Protein AF-A0A916B051-F1 (afdb_monomer)

Solvent-accessible surface area (backbone atoms only — not comparable to full-atom values): 3818 Å² total; per-residue (Å²): 128,59,72,67,60,47,74,70,33,61,68,60,47,50,53,51,53,53,49,49,39,51,52,7,52,51,36,43,51,42,45,76,74,38,45,70,60,46,66,76,40,70,89,52,63,45,68,58,35,33,49,48,24,52,49,48,75,76,35,64,89,71,66,80,90,125

Radius of gyration: 14.19 Å; Cα contacts (8 Å, |Δi|>4): 44; chains: 1; bounding box: 32×23×33 Å

Mean predicted aligned error: 3.83 Å

Foldseek 3Di:
DDLVVCVPPPVNVVVVLVVLLVQLVVLVCCCVVPVVVCVVCVVDVSVVSVVSNVCCVVPVVPDDSD

pLDDT: mean 91.34, std 9.69, range [57.47, 98.31]

Sequence (66 aa):
MDKDNFLEDKRTQQAVIMSLIIIGEAATKVMDGYTDFSQAHPEVPWHNMRGMRNRIAHGYFDINLG

Secondary structure (DSSP, 8-state):
--HHHHHH-HHHHHHHHHHHHHHHHHHHHHHHH-HHHHHH-TTS-HHHHHHHHHHHHH-TTS----

Structure (mmCIF, N/CA/C/O backbone):
data_AF-A0A916B051-F1
#
_entry.id   AF-A0A916B051-F1
#
loop_
_atom_site.group_PDB
_atom_site.id
_atom_site.type_symbol
_atom_site.label_atom_id
_atom_site.label_alt_id
_atom_site.label_comp_id
_atom_site.label_asym_id
_atom_site.label_entity_id
_atom_site.label_seq_id
_atom_site.pdbx_PDB_ins_code
_atom_site.Cartn_x
_atom_site.Cartn_y
_atom_site.Cartn_z
_atom_site.occupancy
_atom_site.B_iso_or_equiv
_atom_site.auth_seq_id
_atom_site.auth_comp_id
_atom_site.auth_asym_id
_atom_site.auth_atom_id
_atom_site.pdbx_PDB_model_num
ATOM 1 N N . MET A 1 1 ? -10.267 -10.555 15.973 1.00 80.81 1 MET A N 1
ATOM 2 C CA . MET A 1 1 ? -10.905 -9.228 15.961 1.00 80.81 1 MET A CA 1
ATOM 3 C C . MET A 1 1 ? -11.863 -9.222 14.789 1.00 80.81 1 MET A C 1
ATOM 5 O O . MET A 1 1 ? -11.433 -9.546 13.689 1.00 80.81 1 MET A O 1
ATOM 9 N N . ASP A 1 2 ? -13.144 -8.993 15.043 1.00 94.62 2 ASP A N 1
ATOM 10 C CA . ASP A 1 2 ? -14.143 -8.760 13.994 1.00 94.62 2 ASP A CA 1
ATOM 11 C C . ASP A 1 2 ? -14.132 -7.276 13.567 1.00 94.62 2 ASP A C 1
ATOM 13 O O . ASP A 1 2 ? -13.320 -6.490 14.066 1.00 94.62 2 ASP A O 1
ATOM 17 N N . LYS A 1 3 ? -14.988 -6.901 12.605 1.00 91.69 3 LYS A N 1
ATOM 18 C CA . LYS A 1 3 ? -15.040 -5.531 12.064 1.00 91.69 3 LYS A CA 1
ATOM 19 C C . LYS A 1 3 ? -15.319 -4.506 13.167 1.00 91.69 3 LYS A C 1
ATOM 21 O O . LYS A 1 3 ? -14.620 -3.501 13.229 1.00 91.69 3 LYS A O 1
ATOM 26 N N . ASP A 1 4 ? -16.292 -4.770 14.031 1.00 94.69 4 ASP A N 1
ATOM 27 C CA . ASP A 1 4 ? -16.727 -3.813 15.051 1.00 94.69 4 ASP A CA 1
ATOM 28 C C . ASP A 1 4 ? -15.619 -3.573 16.084 1.00 94.69 4 ASP A C 1
ATOM 30 O O . ASP A 1 4 ? -15.254 -2.428 16.348 1.00 94.69 4 ASP A O 1
ATOM 34 N N . ASN A 1 5 ? -14.962 -4.641 16.548 1.00 95.44 5 ASN A N 1
ATOM 35 C CA . ASN A 1 5 ? -13.807 -4.519 17.436 1.00 95.44 5 ASN A CA 1
ATOM 36 C C . ASN A 1 5 ? -12.638 -3.757 16.779 1.00 95.44 5 ASN A C 1
ATOM 38 O O . ASN A 1 5 ? -11.914 -3.031 17.458 1.00 95.44 5 ASN A O 1
ATOM 42 N N . PHE A 1 6 ? -12.434 -3.894 15.463 1.00 93.62 6 PHE A N 1
ATOM 43 C CA . PHE A 1 6 ? -11.416 -3.119 14.744 1.00 93.62 6 PHE A CA 1
ATOM 44 C C . PHE A 1 6 ? -11.779 -1.636 14.641 1.00 93.62 6 PHE A C 1
ATOM 46 O O . PHE A 1 6 ? -10.901 -0.786 14.782 1.00 93.62 6 PHE A O 1
ATOM 53 N N . LEU A 1 7 ? -13.055 -1.312 14.416 1.00 92.00 7 LEU A N 1
ATOM 54 C CA . LEU A 1 7 ? -13.545 0.066 14.313 1.00 92.00 7 LEU A CA 1
ATOM 55 C C . LEU A 1 7 ? -13.440 0.846 15.632 1.00 92.00 7 LEU A C 1
ATOM 57 O O . LEU A 1 7 ? -13.275 2.068 15.610 1.00 92.00 7 LEU A O 1
ATOM 61 N N . GLU A 1 8 ? -13.465 0.155 16.768 1.00 94.75 8 GLU A N 1
ATOM 62 C CA . GLU A 1 8 ? -13.289 0.766 18.088 1.00 94.75 8 GLU A CA 1
ATOM 63 C C . GLU A 1 8 ? -11.811 0.865 18.518 1.00 94.75 8 GLU A C 1
ATOM 65 O O . GLU A 1 8 ? -11.438 1.766 19.278 1.00 94.75 8 GLU A O 1
ATOM 70 N N . ASP A 1 9 ? -10.929 0.004 17.995 1.00 95.69 9 ASP A N 1
ATOM 71 C CA . ASP A 1 9 ? -9.503 -0.006 18.338 1.00 95.69 9 ASP A CA 1
ATOM 72 C C . ASP A 1 9 ? -8.664 0.953 17.472 1.00 95.69 9 ASP A C 1
ATOM 74 O O . ASP A 1 9 ? -7.994 0.578 16.502 1.00 95.69 9 ASP A O 1
ATOM 78 N N . LYS A 1 10 ? -8.620 2.221 17.895 1.00 92.00 10 LYS A N 1
ATOM 79 C CA . LYS A 1 10 ? -7.809 3.272 17.254 1.00 92.00 10 LYS A CA 1
ATOM 80 C C . LYS A 1 10 ? -6.317 2.946 17.176 1.00 92.00 10 LYS A C 1
ATOM 82 O O . LYS A 1 10 ? -5.655 3.378 16.232 1.00 92.00 10 LYS A O 1
ATOM 87 N N . ARG A 1 11 ? -5.759 2.214 18.147 1.00 94.94 11 ARG A N 1
ATOM 88 C CA . ARG A 1 11 ? -4.328 1.868 18.146 1.00 94.94 11 ARG A CA 1
ATOM 89 C C . ARG A 1 11 ? -4.037 0.902 17.006 1.00 94.94 11 ARG A C 1
ATOM 91 O O . ARG A 1 11 ? -3.072 1.099 16.267 1.00 94.94 11 ARG A O 1
ATOM 98 N N . THR A 1 12 ? -4.876 -0.118 16.856 1.00 94.94 12 THR A N 1
ATOM 99 C CA . THR A 1 12 ? -4.739 -1.096 15.776 1.00 94.94 12 THR A CA 1
ATOM 100 C C . THR A 1 12 ? -4.972 -0.442 14.414 1.00 94.94 12 THR A C 1
ATOM 102 O O . THR A 1 12 ? -4.183 -0.668 13.498 1.00 94.94 12 THR A O 1
ATOM 105 N N . GLN A 1 13 ? -5.949 0.461 14.287 1.00 92.88 13 GLN A N 1
ATOM 106 C CA . GLN A 1 13 ? -6.143 1.250 13.062 1.00 92.88 13 GLN A CA 1
ATOM 107 C C . GLN A 1 13 ? -4.900 2.063 12.689 1.00 92.88 13 GLN A C 1
ATOM 109 O O . GLN A 1 13 ? -4.429 1.984 11.556 1.00 92.88 13 GLN A O 1
ATOM 114 N N . GLN A 1 14 ? -4.327 2.806 13.640 1.00 91.50 14 GLN A N 1
ATOM 115 C CA . GLN A 1 14 ? -3.115 3.595 13.404 1.00 91.50 14 GLN A CA 1
ATOM 116 C C . GLN A 1 14 ? -1.933 2.714 12.987 1.00 91.50 14 GLN A C 1
ATOM 118 O O . GLN A 1 14 ? -1.212 3.057 12.051 1.00 91.50 14 GLN A O 1
ATOM 123 N N . ALA A 1 15 ? -1.753 1.559 13.632 1.00 94.62 15 ALA A N 1
ATOM 124 C CA . ALA A 1 15 ? -0.702 0.611 13.273 1.00 94.62 15 ALA A CA 1
ATOM 125 C C . ALA A 1 15 ? -0.876 0.068 11.842 1.00 94.62 15 ALA A C 1
ATOM 127 O O . ALA A 1 15 ? 0.096 -0.010 11.084 1.00 94.62 15 ALA A O 1
ATOM 128 N N . VAL A 1 16 ? -2.110 -0.257 11.446 1.00 93.44 16 VAL A N 1
ATOM 129 C CA . VAL A 1 16 ? -2.430 -0.698 10.082 1.00 93.44 16 VAL A CA 1
ATOM 130 C C . VAL A 1 16 ? -2.171 0.422 9.076 1.00 93.44 16 VAL A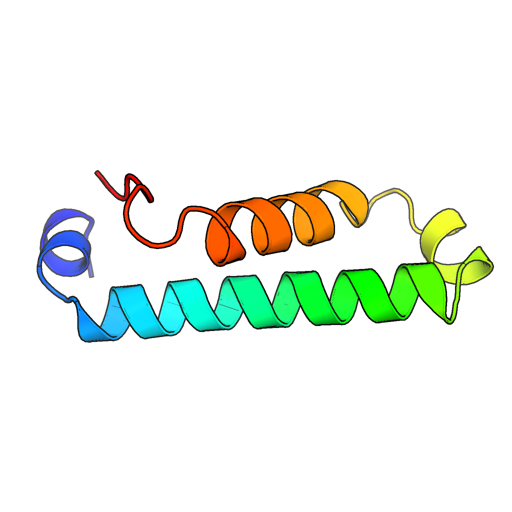 C 1
ATOM 132 O O . VAL A 1 16 ? -1.469 0.197 8.093 1.00 93.44 16 VAL A O 1
ATOM 135 N N . ILE A 1 17 ? -2.652 1.642 9.334 1.00 91.88 17 ILE A N 1
ATOM 136 C CA . ILE A 1 17 ? -2.442 2.794 8.445 1.00 91.88 17 ILE A CA 1
ATOM 137 C C . ILE A 1 17 ? -0.945 3.069 8.255 1.00 91.88 17 ILE A C 1
ATOM 139 O O . ILE A 1 17 ? -0.487 3.218 7.122 1.00 91.88 17 ILE A O 1
ATOM 143 N N . MET A 1 18 ? -0.159 3.064 9.334 1.00 93.69 18 MET A N 1
ATOM 144 C CA . MET A 1 18 ? 1.295 3.232 9.250 1.00 93.69 18 MET A CA 1
ATOM 145 C C . MET A 1 18 ? 1.959 2.126 8.429 1.00 93.69 18 MET A C 1
ATOM 147 O O . MET A 1 18 ? 2.841 2.408 7.619 1.00 93.69 18 MET A O 1
ATOM 151 N N . SER A 1 19 ? 1.506 0.882 8.582 1.00 95.44 19 SER A N 1
ATOM 152 C CA . SER A 1 19 ? 2.010 -0.242 7.787 1.00 95.44 19 SER A CA 1
ATOM 153 C C . SER A 1 19 ? 1.741 -0.036 6.292 1.00 95.44 19 SER A C 1
ATOM 155 O O . SER A 1 19 ? 2.634 -0.248 5.472 1.00 95.44 19 SER A O 1
ATOM 157 N N . LEU A 1 20 ? 0.554 0.460 5.925 1.00 94.19 20 LEU A N 1
ATOM 158 C CA . LEU A 1 20 ? 0.208 0.780 4.534 1.00 94.19 20 LEU A CA 1
ATOM 159 C C . LEU A 1 20 ? 1.073 1.914 3.960 1.00 94.19 20 LEU A C 1
ATOM 161 O O . LEU A 1 20 ? 1.507 1.828 2.810 1.00 94.19 20 LEU A O 1
ATOM 165 N N . ILE A 1 21 ? 1.373 2.948 4.755 1.00 93.75 21 ILE A N 1
ATOM 166 C CA . ILE A 1 21 ? 2.295 4.025 4.354 1.00 93.75 21 ILE A CA 1
ATOM 167 C C . ILE A 1 21 ? 3.685 3.456 4.065 1.00 93.75 21 ILE A C 1
ATOM 169 O O . ILE A 1 21 ? 4.262 3.762 3.022 1.00 93.75 21 ILE A O 1
ATOM 173 N N . ILE A 1 22 ? 4.211 2.611 4.958 1.00 96.06 22 ILE A N 1
ATOM 174 C CA . ILE A 1 22 ? 5.538 1.997 4.810 1.00 96.06 22 ILE A CA 1
ATOM 175 C C . ILE A 1 22 ? 5.604 1.152 3.535 1.00 96.06 22 ILE A C 1
ATOM 177 O O . ILE A 1 22 ? 6.568 1.267 2.779 1.00 96.06 22 ILE A O 1
ATOM 181 N N . ILE A 1 23 ? 4.570 0.351 3.263 1.00 96.94 23 ILE A N 1
ATOM 182 C CA . ILE A 1 23 ? 4.483 -0.461 2.042 1.00 96.94 23 ILE A CA 1
ATOM 183 C C . ILE A 1 23 ? 4.523 0.428 0.793 1.00 96.94 23 ILE A C 1
ATOM 185 O O . ILE A 1 23 ? 5.301 0.165 -0.124 1.00 96.94 23 ILE A O 1
ATOM 189 N N . GLY A 1 24 ? 3.730 1.501 0.749 1.00 96.75 24 GLY A N 1
ATOM 190 C CA . GLY A 1 24 ? 3.716 2.391 -0.414 1.00 96.75 24 GLY A CA 1
ATOM 191 C C . GLY A 1 24 ? 5.006 3.198 -0.592 1.00 96.75 24 GLY A C 1
ATOM 192 O O . GLY A 1 24 ? 5.432 3.432 -1.724 1.00 96.75 24 GLY A O 1
ATOM 193 N N . GLU A 1 25 ? 5.672 3.574 0.499 1.00 97.44 25 GLU A N 1
ATOM 194 C CA . GLU A 1 25 ? 6.992 4.210 0.457 1.00 97.44 25 GLU A CA 1
ATOM 195 C C . GLU A 1 25 ? 8.059 3.240 -0.078 1.00 97.44 25 GLU A C 1
ATOM 197 O O . GLU A 1 25 ? 8.848 3.603 -0.950 1.00 97.44 25 GLU A O 1
ATOM 202 N N . ALA A 1 26 ? 8.049 1.984 0.380 1.00 97.38 26 ALA A N 1
ATOM 203 C CA . ALA A 1 26 ? 8.945 0.947 -0.124 1.00 97.38 26 ALA A CA 1
ATOM 204 C C . ALA A 1 26 ? 8.715 0.681 -1.619 1.00 97.38 26 ALA A C 1
ATOM 206 O O . ALA A 1 26 ? 9.669 0.690 -2.394 1.00 97.38 26 ALA A O 1
ATOM 207 N N . ALA A 1 27 ? 7.456 0.530 -2.041 1.00 97.88 27 ALA A N 1
ATOM 208 C CA . ALA A 1 27 ? 7.093 0.360 -3.44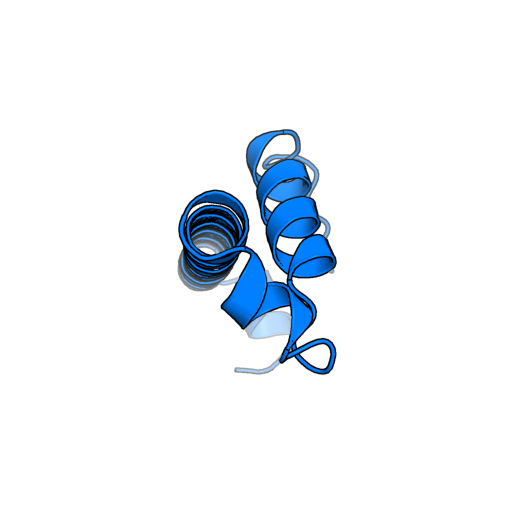7 1.00 97.88 27 ALA A CA 1
ATOM 209 C C . ALA A 1 27 ? 7.587 1.525 -4.320 1.00 97.88 27 ALA A C 1
ATOM 211 O O . ALA A 1 27 ? 8.125 1.304 -5.402 1.00 97.88 27 ALA A O 1
ATOM 212 N N . THR A 1 28 ? 7.460 2.761 -3.827 1.00 97.31 28 THR A N 1
ATOM 213 C CA . THR A 1 28 ? 7.950 3.961 -4.522 1.00 97.31 28 THR A CA 1
ATOM 214 C C . THR A 1 28 ? 9.464 3.913 -4.705 1.00 97.31 28 THR A C 1
ATOM 216 O O . THR A 1 28 ? 9.948 4.096 -5.818 1.00 97.31 28 THR A O 1
ATOM 219 N N . LYS A 1 29 ? 10.216 3.574 -3.651 1.00 97.88 29 LYS A N 1
ATOM 220 C CA . LYS A 1 29 ? 11.680 3.443 -3.728 1.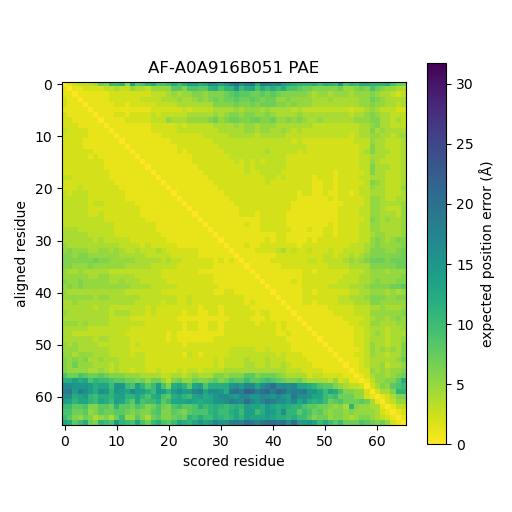00 97.88 29 LYS A CA 1
ATOM 221 C C . LYS A 1 29 ? 12.126 2.349 -4.695 1.00 97.88 29 LYS A C 1
ATOM 223 O O . LYS A 1 29 ? 13.126 2.536 -5.381 1.00 97.88 29 LYS A O 1
ATOM 228 N N . VAL A 1 30 ? 11.404 1.228 -4.766 1.00 98.00 30 VAL A N 1
ATOM 229 C CA . VAL A 1 30 ? 11.703 0.169 -5.743 1.00 98.00 30 VAL A CA 1
ATOM 230 C C . VAL A 1 30 ? 11.460 0.664 -7.164 1.00 98.00 30 VAL A C 1
ATOM 232 O O . VAL A 1 30 ? 12.342 0.523 -7.999 1.00 98.00 30 VAL A O 1
ATOM 235 N N . MET A 1 31 ? 10.313 1.287 -7.442 1.00 97.62 31 MET A N 1
ATOM 236 C CA . MET A 1 31 ? 10.024 1.821 -8.777 1.00 97.62 31 MET A CA 1
ATOM 237 C C . MET A 1 31 ? 11.043 2.876 -9.230 1.00 97.62 31 MET A C 1
ATOM 239 O O . MET A 1 31 ? 11.458 2.871 -10.390 1.00 97.62 31 MET A O 1
ATOM 243 N N . ASP A 1 32 ? 11.427 3.777 -8.322 1.00 97.38 32 ASP A N 1
ATOM 244 C CA . ASP A 1 32 ? 12.293 4.917 -8.634 1.00 97.38 32 ASP A CA 1
ATOM 245 C C . ASP A 1 32 ? 13.779 4.502 -8.705 1.00 97.38 32 ASP A C 1
ATOM 247 O O . ASP A 1 32 ? 14.535 5.056 -9.499 1.00 97.38 32 ASP A O 1
ATOM 251 N N . GLY A 1 33 ? 14.210 3.531 -7.888 1.00 98.06 33 GLY A N 1
ATOM 252 C CA . GLY A 1 33 ? 15.606 3.075 -7.816 1.00 98.06 33 GLY A CA 1
ATOM 253 C C . GLY A 1 33 ? 15.928 1.825 -8.642 1.00 98.06 33 GLY A C 1
ATOM 254 O O . GLY A 1 33 ? 17.087 1.604 -8.983 1.00 98.06 33 GLY A O 1
ATOM 255 N N . TYR A 1 34 ? 14.922 1.010 -8.961 1.00 97.62 34 TYR A N 1
ATOM 256 C CA . TYR A 1 34 ? 15.051 -0.278 -9.651 1.00 97.62 34 TYR A CA 1
ATOM 257 C C . TYR A 1 34 ? 13.943 -0.435 -10.701 1.00 97.62 34 TYR A C 1
ATOM 259 O O . TYR A 1 34 ? 13.173 -1.400 -10.693 1.00 97.62 34 TYR A O 1
ATOM 267 N N . THR A 1 35 ? 13.843 0.535 -11.611 1.00 96.56 35 THR A N 1
ATOM 268 C CA . THR A 1 35 ? 12.771 0.604 -12.612 1.00 96.56 35 THR A CA 1
ATOM 269 C C . THR A 1 35 ? 12.633 -0.684 -13.428 1.00 96.56 35 THR A C 1
ATOM 271 O O . THR A 1 35 ? 11.524 -1.214 -13.499 1.00 96.56 35 THR A O 1
ATOM 274 N N . ASP A 1 36 ? 13.730 -1.246 -13.945 1.00 98.12 36 ASP A N 1
ATOM 275 C CA . ASP A 1 36 ? 13.699 -2.484 -14.743 1.00 98.12 36 ASP A CA 1
ATOM 276 C C . ASP A 1 36 ? 13.091 -3.663 -13.967 1.00 98.12 36 ASP A C 1
ATOM 278 O O . ASP A 1 36 ? 12.289 -4.420 -14.508 1.00 98.12 36 ASP A O 1
ATOM 282 N N . PHE A 1 37 ? 13.405 -3.783 -12.671 1.00 98.06 37 PHE A N 1
ATOM 283 C CA . PHE A 1 37 ? 12.828 -4.814 -11.807 1.00 98.06 37 PHE A CA 1
ATOM 284 C C . PHE A 1 37 ? 11.320 -4.612 -11.642 1.00 98.06 37 PHE A C 1
ATOM 286 O O . PHE A 1 37 ? 10.541 -5.545 -11.815 1.00 98.06 37 PHE A O 1
ATOM 293 N N . SER A 1 38 ? 10.885 -3.383 -11.350 1.00 97.69 38 SER A N 1
ATOM 294 C CA . SER A 1 38 ? 9.455 -3.099 -11.191 1.00 97.69 38 SER A CA 1
ATOM 295 C C . SER A 1 38 ? 8.654 -3.345 -12.478 1.00 97.69 38 SER A C 1
ATOM 297 O O . SER A 1 38 ? 7.520 -3.812 -12.408 1.00 97.69 38 SER A O 1
ATOM 299 N N . GLN A 1 39 ? 9.249 -3.096 -13.652 1.00 96.75 39 GLN A N 1
ATOM 300 C CA . GLN A 1 39 ? 8.627 -3.369 -14.951 1.00 96.75 39 GLN A CA 1
ATOM 301 C C . GLN A 1 39 ? 8.592 -4.862 -15.287 1.00 96.75 39 GLN A C 1
ATOM 303 O O . GLN A 1 39 ? 7.633 -5.322 -15.903 1.00 96.75 39 GLN A O 1
ATOM 308 N N . ALA A 1 40 ? 9.609 -5.620 -14.869 1.00 98.31 40 ALA A N 1
ATOM 309 C CA . ALA A 1 40 ? 9.654 -7.071 -15.030 1.00 98.31 40 ALA A CA 1
ATOM 310 C C . ALA A 1 40 ? 8.6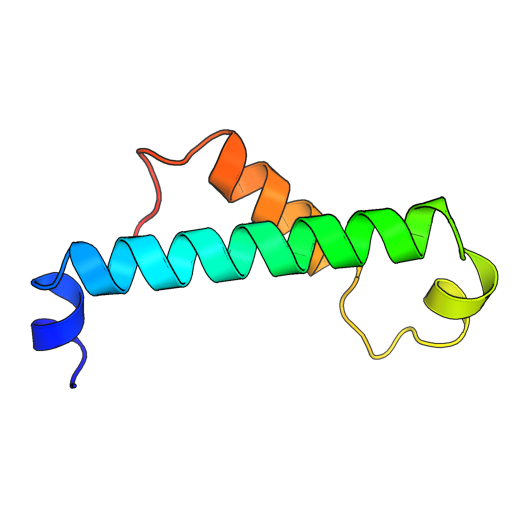46 -7.813 -14.131 1.00 98.31 40 ALA A C 1
ATOM 312 O O . ALA A 1 40 ? 8.318 -8.961 -14.424 1.00 98.31 40 ALA A O 1
ATOM 313 N N . HIS A 1 41 ? 8.137 -7.155 -13.083 1.00 97.88 41 HIS A N 1
ATOM 314 C CA . HIS A 1 41 ? 7.172 -7.699 -12.123 1.00 97.88 41 HIS A CA 1
ATOM 315 C C . HIS A 1 41 ? 5.833 -6.934 -12.126 1.00 97.88 41 HIS A C 1
ATOM 317 O O . HIS A 1 41 ? 5.475 -6.313 -11.117 1.00 97.88 41 HIS A O 1
ATOM 323 N N . PRO A 1 42 ? 5.077 -6.928 -13.242 1.00 96.81 42 PRO A N 1
ATOM 324 C CA . PRO A 1 42 ? 3.813 -6.196 -13.353 1.00 96.81 42 PRO A CA 1
ATOM 325 C C . PRO A 1 42 ? 2.671 -6.802 -12.520 1.00 96.81 42 PRO A C 1
ATOM 327 O O . PRO A 1 42 ? 1.657 -6.142 -12.298 1.00 96.81 42 PRO A O 1
ATOM 330 N N . GLU A 1 43 ? 2.809 -8.045 -12.052 1.00 98.12 43 GLU A N 1
ATOM 331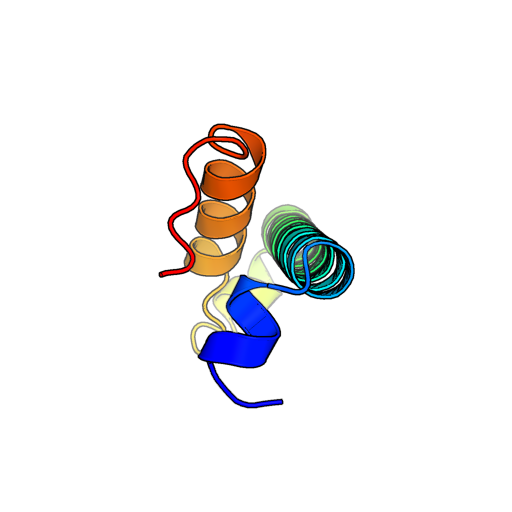 C CA . GLU A 1 43 ? 1.873 -8.699 -11.134 1.00 98.12 43 GLU A CA 1
ATOM 332 C C . GLU A 1 43 ? 1.818 -8.016 -9.763 1.00 98.12 43 GLU A C 1
ATOM 334 O O . GLU A 1 43 ? 0.812 -8.106 -9.054 1.00 98.12 43 GLU A O 1
ATOM 339 N N . VAL A 1 44 ? 2.889 -7.313 -9.388 1.00 97.69 44 VAL A N 1
ATOM 340 C CA . VAL A 1 44 ? 2.929 -6.528 -8.161 1.00 97.69 44 VAL A CA 1
ATOM 341 C C . VAL A 1 44 ? 2.304 -5.155 -8.439 1.00 97.69 44 VAL A C 1
ATOM 343 O O . VAL A 1 44 ? 2.725 -4.447 -9.355 1.00 97.69 44 VAL A O 1
ATOM 346 N N . PRO A 1 45 ? 1.316 -4.705 -7.645 1.00 97.12 45 PRO A N 1
ATOM 347 C CA . PRO A 1 45 ? 0.556 -3.491 -7.937 1.00 97.12 45 PRO A CA 1
ATOM 348 C C . PRO A 1 45 ? 1.296 -2.218 -7.479 1.00 97.12 45 PRO A C 1
ATOM 350 O O . PRO A 1 45 ? 0.794 -1.447 -6.656 1.00 97.12 45 PRO A O 1
ATOM 353 N N . TRP A 1 46 ? 2.502 -1.983 -8.002 1.00 97.69 46 TRP A N 1
ATOM 354 C CA . TRP A 1 46 ? 3.420 -0.921 -7.569 1.00 97.69 46 TRP A CA 1
ATOM 355 C C . TRP A 1 46 ? 2.775 0.469 -7.526 1.00 97.69 46 TRP A C 1
ATOM 357 O O . TRP A 1 46 ? 2.841 1.173 -6.514 1.00 97.69 46 TRP A O 1
ATOM 367 N N . HIS A 1 47 ? 2.097 0.854 -8.609 1.00 95.69 47 HIS A N 1
ATOM 368 C CA . HIS A 1 47 ? 1.453 2.163 -8.723 1.00 95.69 47 HIS A CA 1
ATOM 369 C C . HIS A 1 47 ? 0.272 2.324 -7.764 1.00 95.69 47 HIS A C 1
ATOM 371 O O . HIS A 1 47 ? 0.080 3.412 -7.222 1.00 95.69 47 HIS A O 1
ATOM 377 N N . ASN A 1 48 ? -0.468 1.248 -7.480 1.00 96.31 48 ASN A N 1
ATOM 378 C CA . ASN A 1 48 ? -1.553 1.288 -6.499 1.00 96.31 48 ASN A CA 1
ATOM 379 C C . ASN A 1 48 ? -0.993 1.486 -5.088 1.00 96.31 48 ASN A C 1
ATOM 381 O O . ASN A 1 48 ? -1.546 2.272 -4.326 1.00 96.31 48 ASN A O 1
ATOM 385 N N . MET A 1 49 ? 0.128 0.837 -4.749 1.00 96.81 49 MET A N 1
ATOM 386 C CA . MET A 1 49 ? 0.790 1.021 -3.452 1.00 96.81 49 MET A CA 1
ATOM 387 C C . MET A 1 49 ? 1.318 2.453 -3.280 1.00 96.81 49 MET A C 1
ATOM 389 O O . MET A 1 49 ? 1.072 3.080 -2.247 1.00 96.81 49 MET A O 1
ATOM 393 N N . ARG A 1 50 ? 1.963 3.018 -4.312 1.00 95.12 50 ARG A N 1
ATOM 394 C CA . ARG A 1 50 ? 2.381 4.434 -4.330 1.00 95.12 50 ARG A CA 1
ATOM 395 C C . ARG A 1 50 ? 1.182 5.381 -4.204 1.00 95.12 50 ARG A C 1
ATOM 397 O O . ARG A 1 50 ? 1.204 6.310 -3.397 1.00 95.12 50 ARG A O 1
ATOM 404 N N . GLY A 1 51 ? 0.117 5.12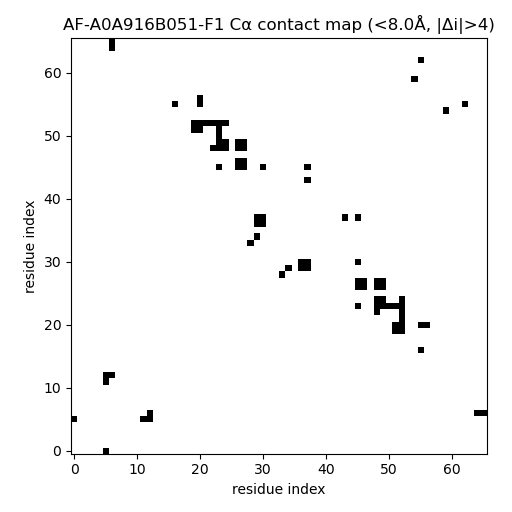9 -4.966 1.00 92.94 51 GLY A N 1
ATOM 405 C CA . GLY A 1 51 ? -1.119 5.913 -4.938 1.00 92.94 51 GLY A CA 1
ATOM 406 C C . GLY A 1 51 ? -1.824 5.868 -3.580 1.00 92.94 51 GLY A C 1
ATOM 407 O O . GLY A 1 51 ? -2.242 6.905 -3.068 1.00 92.94 51 GLY A O 1
ATOM 408 N N . MET A 1 52 ? -1.884 4.692 -2.953 1.00 92.44 52 MET A N 1
ATOM 409 C CA . MET A 1 52 ? -2.436 4.500 -1.613 1.00 92.44 52 MET A CA 1
ATOM 410 C C . MET A 1 52 ? -1.666 5.3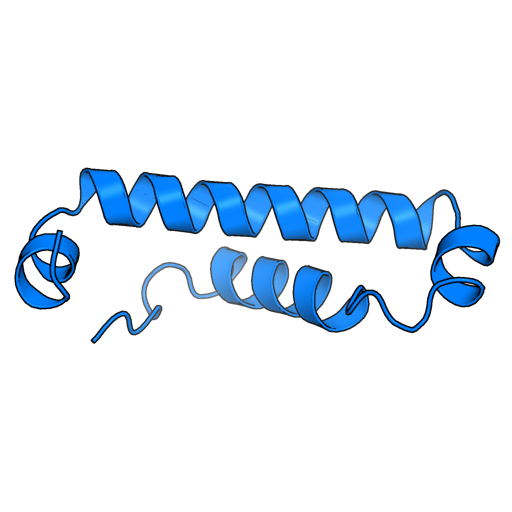16 -0.574 1.00 92.44 52 MET A C 1
ATOM 412 O O . MET A 1 52 ? -2.285 6.058 0.186 1.00 92.44 52 MET A O 1
ATOM 416 N N . ARG A 1 53 ? -0.327 5.247 -0.571 1.00 93.19 53 ARG A N 1
ATOM 417 C CA . ARG A 1 53 ? 0.503 6.067 0.326 1.00 93.19 53 ARG A CA 1
ATOM 418 C C . ARG A 1 53 ? 0.238 7.552 0.128 1.00 93.19 53 ARG A C 1
ATOM 420 O O . ARG A 1 53 ? 0.093 8.267 1.113 1.00 93.19 53 ARG A O 1
ATOM 427 N N . ASN A 1 54 ? 0.117 8.016 -1.115 1.00 89.69 54 ASN A N 1
ATOM 428 C CA . ASN A 1 54 ? -0.196 9.419 -1.389 1.00 89.69 54 ASN A CA 1
ATOM 429 C C . ASN A 1 54 ? -1.581 9.809 -0.858 1.00 89.69 54 ASN A C 1
ATOM 431 O O . ASN A 1 54 ? -1.714 10.844 -0.211 1.00 89.69 54 ASN A O 1
ATOM 435 N N . ARG A 1 55 ? -2.600 8.967 -1.059 1.00 88.19 55 ARG A N 1
ATOM 436 C CA . ARG A 1 55 ? -3.952 9.216 -0.541 1.00 88.19 55 ARG A CA 1
ATOM 437 C C . ARG A 1 55 ? -3.979 9.268 0.986 1.00 88.19 55 ARG A C 1
ATOM 439 O O . ARG A 1 55 ? -4.583 10.176 1.544 1.00 88.19 55 ARG A O 1
ATOM 446 N N . ILE A 1 56 ? -3.306 8.333 1.653 1.00 88.12 56 ILE A N 1
ATOM 447 C CA . ILE A 1 56 ? -3.229 8.281 3.118 1.00 88.12 56 ILE A CA 1
ATOM 448 C C . ILE A 1 56 ? -2.451 9.483 3.665 1.00 88.12 56 ILE A C 1
ATOM 450 O O . ILE A 1 56 ? -2.889 10.101 4.628 1.00 88.12 56 ILE A O 1
ATOM 454 N N . ALA A 1 57 ? -1.327 9.851 3.046 1.00 80.81 57 ALA A N 1
ATOM 455 C CA . ALA A 1 57 ? -0.507 10.975 3.494 1.00 80.81 57 ALA A CA 1
ATOM 456 C C . ALA A 1 57 ? -1.209 12.335 3.322 1.00 80.81 57 ALA A C 1
ATOM 458 O O . ALA A 1 57 ? -1.030 13.219 4.155 1.00 80.81 57 ALA A O 1
ATOM 459 N N . HIS A 1 58 ? -2.009 12.507 2.263 1.00 77.38 58 HIS A N 1
ATOM 460 C CA . HIS A 1 58 ? -2.707 13.766 1.974 1.00 77.38 58 HIS A CA 1
ATOM 461 C C . HIS A 1 58 ? -4.132 13.846 2.546 1.00 77.38 58 HIS A C 1
ATOM 463 O O . HIS A 1 58 ? -4.657 14.945 2.679 1.00 77.38 58 HIS A O 1
ATOM 46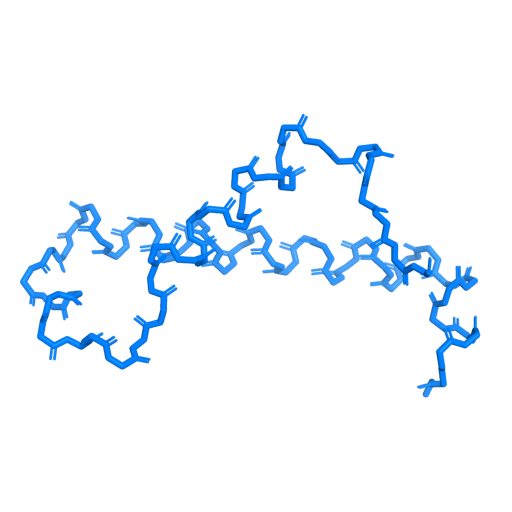9 N N . GLY A 1 59 ? -4.744 12.714 2.903 1.00 69.62 59 GLY A N 1
ATOM 470 C CA . GLY A 1 59 ? -6.122 12.623 3.393 1.00 69.62 59 GLY A CA 1
ATOM 471 C C . GLY A 1 59 ? -6.256 11.825 4.687 1.00 69.62 59 GLY A C 1
ATOM 472 O O . GLY A 1 59 ? -7.279 11.180 4.882 1.00 69.62 59 GLY A O 1
ATOM 473 N N . TYR A 1 60 ? -5.235 11.831 5.557 1.00 61.03 60 TYR A N 1
ATOM 474 C CA . TYR A 1 60 ? -5.191 11.027 6.794 1.00 61.03 60 TYR A CA 1
ATOM 475 C C . TYR A 1 60 ? -6.435 11.197 7.688 1.00 61.03 60 TYR A C 1
ATOM 477 O O . TYR A 1 60 ? -6.829 10.258 8.373 1.00 61.03 60 TYR A O 1
ATOM 485 N N . PHE A 1 61 ? -7.084 12.366 7.652 1.00 57.47 61 PHE A N 1
ATOM 486 C CA . PHE A 1 61 ? -8.316 12.643 8.401 1.00 57.47 61 PHE A CA 1
ATOM 487 C C . PHE A 1 61 ? -9.599 12.118 7.732 1.00 57.47 61 PHE A C 1
ATOM 489 O O . PHE A 1 61 ? -10.593 11.926 8.423 1.00 57.47 61 PHE A O 1
ATOM 496 N N . ASP A 1 62 ? -9.566 11.834 6.427 1.00 65.62 62 ASP A N 1
ATOM 497 C CA . ASP A 1 62 ? -10.725 11.434 5.610 1.00 65.62 62 ASP A CA 1
ATOM 498 C C . ASP A 1 62 ? -10.706 9.939 5.242 1.00 65.62 62 ASP A C 1
ATOM 500 O O . ASP A 1 62 ? -11.413 9.486 4.333 1.00 65.62 62 ASP A O 1
ATOM 504 N N . ILE A 1 63 ? -9.871 9.140 5.915 1.00 74.94 63 ILE A N 1
ATOM 505 C CA . ILE A 1 63 ? -9.842 7.692 5.701 1.00 74.94 63 ILE A CA 1
ATOM 506 C C . ILE A 1 63 ? -11.116 7.094 6.293 1.00 74.94 63 ILE A C 1
ATOM 508 O O . ILE A 1 63 ? -11.258 6.951 7.505 1.00 74.94 63 ILE A O 1
ATOM 512 N N . ASN A 1 64 ? -12.036 6.707 5.414 1.00 77.38 64 ASN A N 1
ATOM 513 C CA . ASN A 1 64 ? -13.175 5.891 5.794 1.00 77.38 64 ASN A CA 1
ATOM 514 C C . ASN A 1 64 ? -12.691 4.449 6.066 1.00 77.38 64 ASN A C 1
ATOM 516 O O . ASN A 1 64 ? -12.161 3.786 5.172 1.00 77.38 64 ASN A O 1
ATOM 520 N N . LEU A 1 65 ? -12.874 3.988 7.307 1.00 76.56 65 LEU A N 1
ATOM 521 C CA . LEU A 1 65 ? -12.591 2.617 7.751 1.00 76.56 65 LEU A CA 1
ATOM 522 C C . LEU A 1 65 ? -13.864 1.757 7.904 1.00 76.56 65 LEU A C 1
ATOM 524 O O . LEU A 1 65 ? -13.750 0.576 8.235 1.00 76.56 65 LEU A O 1
ATO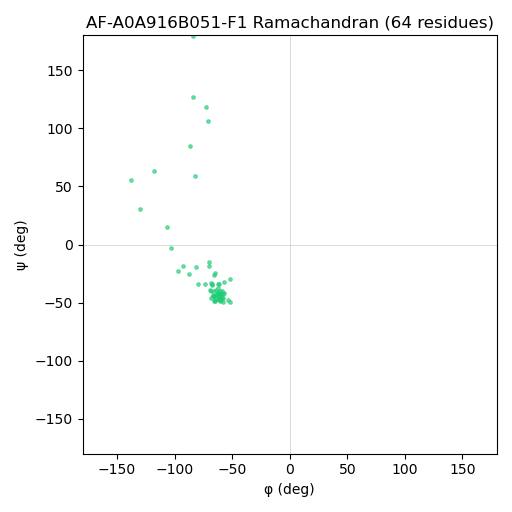M 528 N N . GLY A 1 66 ? -15.053 2.336 7.689 1.00 65.44 66 GLY A N 1
ATOM 529 C CA . GLY A 1 66 ? -16.359 1.809 8.091 1.00 65.44 66 GLY A CA 1
ATOM 530 C C . GLY A 1 66 ? -17.477 2.064 7.094 1.00 65.44 66 GLY A C 1
ATOM 531 O O . GLY A 1 66 ? -17.756 3.250 6.794 1.00 65.44 66 GLY A O 1
#